Protein AF-A0A0J9UID1-F1 (afdb_monomer)

Secondary structure (DSSP, 8-state):
----TTTS-HHHHH---GGGSHHHHHHHHHHHHHHTT--TT-S-S-----SS--GGGGTPPPPHHHHHHHHHHH-GGGGG-HHHHHHHS-PPPP-

Solvent-accessible surface area (backbone atoms only — not comparable to full-atom values): 6313 Å² total; per-residue (Å²): 139,82,92,46,87,86,79,47,66,62,69,64,73,70,57,80,62,70,84,68,29,71,69,48,54,52,48,48,54,51,43,54,33,45,74,71,69,61,44,90,90,51,99,62,89,75,76,82,83,81,82,56,99,50,56,61,84,70,73,44,76,78,62,63,68,64,52,54,53,51,51,41,70,77,39,59,70,58,74,76,40,59,66,54,41,48,76,74,68,72,48,78,81,86,128

Radius of gyration: 23.49 Å; Cα contacts (8 Å, |Δi|>4): 33; chains: 1; bounding box: 54×42×58 Å

InterPro domains:
  IPR015422 Pyridoxal phosphate-dependent transferase, small domain [G3DSA:3.90.1150.10] (1-93)
  IPR045088 Aminotransferase ALAT1/2-like [PTHR11751] (3-83)

Sequence (95 aa):
MRLTSENINQRVVAAKYAVRGELAVKSEEYRAKIAKGDTGDLPFKQVISANIGNPQQLDQKPITFFRQVASLLENPLLLQNEEALAKHFGYQTDC

Organism: Fusarium oxysporum f. sp. lycopersici (strain 4287 / CBS 123668 / FGSC 9935 / NRRL 34936) (NCBI:txid426428)

Structure (mmCIF, N/CA/C/O backbone):
data_AF-A0A0J9UID1-F1
#
_entry.id   AF-A0A0J9UID1-F1
#
loop_
_atom_site.group_PDB
_atom_site.id
_atom_site.type_symbol
_atom_site.label_atom_id
_atom_site.label_alt_id
_atom_site.label_comp_id
_atom_site.label_asym_id
_atom_site.label_entity_id
_atom_site.label_seq_id
_atom_site.pdbx_PDB_ins_code
_atom_site.Cartn_x
_atom_site.Cartn_y
_atom_site.Cartn_z
_atom_site.occupancy
_atom_site.B_iso_or_equiv
_atom_site.auth_seq_id
_atom_site.auth_comp_id
_atom_site.auth_asym_id
_atom_site.auth_atom_id
_atom_site.pdbx_PDB_model_num
ATOM 1 N N . MET A 1 1 ? 3.585 -31.276 -22.989 1.00 69.25 1 MET A N 1
ATOM 2 C CA . MET A 1 1 ? 3.472 -30.101 -23.882 1.00 69.25 1 MET A CA 1
ATOM 3 C C . MET A 1 1 ? 3.938 -28.874 -23.107 1.00 69.25 1 MET A C 1
ATOM 5 O O . MET A 1 1 ? 3.453 -28.675 -22.001 1.00 69.25 1 MET A O 1
ATOM 9 N N . ARG A 1 2 ? 4.929 -28.124 -23.610 1.00 87.00 2 ARG A N 1
ATOM 10 C CA . ARG A 1 2 ? 5.507 -26.948 -22.928 1.00 87.00 2 ARG A CA 1
ATOM 11 C C . ARG A 1 2 ? 4.872 -25.672 -23.487 1.00 87.00 2 ARG A C 1
ATOM 13 O O . ARG A 1 2 ? 4.737 -25.553 -24.701 1.00 87.00 2 ARG A O 1
ATOM 20 N N . LEU A 1 3 ? 4.481 -24.744 -22.617 1.00 90.44 3 LEU A N 1
ATOM 21 C CA . LEU A 1 3 ? 3.933 -23.446 -23.022 1.00 90.44 3 LEU A CA 1
ATOM 22 C C . LEU A 1 3 ? 5.045 -22.551 -23.596 1.00 90.44 3 LEU A C 1
ATOM 24 O O . LEU A 1 3 ? 6.124 -22.454 -23.010 1.00 90.44 3 LEU A O 1
ATOM 28 N N . THR A 1 4 ? 4.771 -21.917 -24.734 1.00 92.62 4 THR A N 1
ATOM 29 C CA . THR A 1 4 ? 5.633 -20.9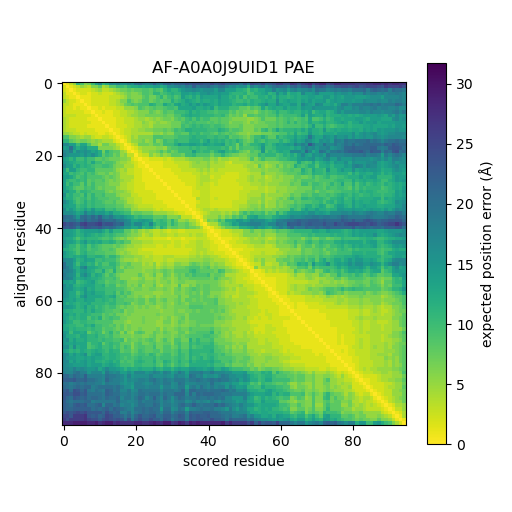54 -25.436 1.00 92.62 4 THR A CA 1
ATOM 30 C C . THR A 1 4 ? 4.791 -19.754 -25.876 1.00 92.62 4 THR A C 1
ATOM 32 O O . THR A 1 4 ? 3.572 -19.856 -25.999 1.00 92.62 4 THR A O 1
ATOM 35 N N . SER A 1 5 ? 5.412 -18.601 -26.133 1.00 90.94 5 SER A N 1
ATOM 36 C CA . SER A 1 5 ? 4.710 -17.404 -26.637 1.00 90.94 5 SER A CA 1
ATOM 37 C C . SER A 1 5 ? 3.935 -17.663 -27.939 1.00 90.94 5 SER A C 1
ATOM 39 O O . SER A 1 5 ? 2.917 -17.027 -28.198 1.00 90.94 5 SER A O 1
ATOM 41 N N . GLU A 1 6 ? 4.391 -18.628 -28.734 1.00 92.81 6 GLU A N 1
ATOM 42 C CA . GLU A 1 6 ? 3.781 -19.047 -29.999 1.00 92.81 6 GLU A CA 1
ATOM 43 C C . GLU A 1 6 ? 2.498 -19.865 -29.798 1.00 92.81 6 GLU A C 1
ATOM 45 O O . GLU A 1 6 ? 1.615 -19.834 -30.651 1.00 92.81 6 GLU A O 1
ATOM 50 N N . ASN A 1 7 ? 2.372 -20.586 -28.677 1.00 94.38 7 ASN A N 1
ATOM 51 C CA . ASN A 1 7 ? 1.257 -21.507 -28.432 1.00 94.38 7 ASN A CA 1
ATOM 52 C C . ASN A 1 7 ? 0.243 -21.024 -27.381 1.00 94.38 7 ASN A C 1
ATOM 54 O O . ASN A 1 7 ? -0.716 -21.736 -27.079 1.00 94.38 7 ASN A O 1
ATOM 58 N N . ILE A 1 8 ? 0.418 -19.807 -26.859 1.00 95.00 8 ILE A N 1
ATOM 59 C CA . ILE A 1 8 ? -0.576 -19.122 -26.023 1.00 95.00 8 ILE A CA 1
ATOM 60 C C . ILE A 1 8 ? -1.491 -18.219 -26.858 1.00 95.00 8 ILE A C 1
ATOM 62 O O . ILE A 1 8 ? -1.269 -17.967 -28.042 1.00 95.00 8 ILE A O 1
ATOM 66 N N . ASN A 1 9 ? -2.543 -17.703 -26.223 1.00 94.75 9 ASN A N 1
ATOM 67 C CA . ASN A 1 9 ? -3.471 -16.771 -26.850 1.00 94.75 9 ASN A CA 1
ATOM 68 C C . ASN A 1 9 ? -2.743 -15.499 -27.325 1.00 94.75 9 ASN A C 1
ATOM 70 O O . ASN A 1 9 ? -2.285 -14.691 -26.517 1.00 94.75 9 ASN A O 1
ATOM 74 N N . GLN A 1 10 ? -2.713 -15.285 -28.641 1.00 95.06 10 GLN A N 1
ATOM 75 C CA . GLN A 1 10 ? -2.023 -14.151 -29.262 1.00 95.06 10 GLN A CA 1
ATOM 76 C C . GLN A 1 10 ? -2.612 -12.786 -28.868 1.00 95.06 10 GLN A C 1
ATOM 78 O O . GLN A 1 10 ? -1.919 -11.773 -28.932 1.00 95.06 10 GLN A O 1
ATOM 83 N N . ARG A 1 11 ? -3.854 -12.736 -28.361 1.00 92.62 11 ARG A N 1
ATOM 84 C CA . ARG A 1 11 ? -4.425 -11.508 -27.780 1.00 92.62 11 ARG A CA 1
ATOM 85 C C . ARG A 1 11 ? -3.724 -11.095 -26.485 1.00 92.62 11 ARG A C 1
ATOM 87 O O . ARG A 1 11 ? -3.634 -9.905 -26.215 1.00 92.62 11 ARG A O 1
ATOM 94 N N . VAL A 1 12 ? -3.218 -12.054 -25.705 1.00 89.44 12 VAL A N 1
ATOM 95 C CA . VAL A 1 12 ? -2.419 -11.776 -24.498 1.00 89.44 12 VAL A CA 1
ATOM 96 C C . VAL A 1 12 ? -1.043 -11.250 -24.894 1.00 89.44 12 VAL A C 1
ATOM 98 O O . VAL A 1 12 ? -0.576 -10.282 -24.308 1.00 89.44 12 VAL A O 1
ATOM 101 N N . VAL A 1 13 ? -0.430 -11.834 -25.928 1.00 89.38 13 VAL A N 1
ATOM 102 C CA . VAL A 1 13 ? 0.868 -11.387 -26.466 1.00 89.38 13 VAL A CA 1
ATOM 103 C C . VAL A 1 13 ? 0.785 -9.955 -27.005 1.00 89.38 13 VAL A C 1
ATOM 105 O O . VAL A 1 13 ? 1.682 -9.152 -26.772 1.00 89.38 13 VAL A O 1
ATOM 108 N N . ALA A 1 14 ? -0.306 -9.613 -27.694 1.00 88.56 14 ALA A N 1
ATOM 109 C CA . ALA A 1 14 ? -0.518 -8.280 -28.255 1.00 88.56 14 ALA A CA 1
ATOM 110 C C . ALA A 1 14 ? -0.955 -7.219 -27.222 1.00 88.56 14 ALA A C 1
ATOM 112 O O . ALA A 1 14 ? -0.923 -6.022 -27.526 1.00 88.56 14 ALA A O 1
ATOM 113 N N . ALA A 1 15 ? -1.390 -7.623 -26.024 1.00 87.56 15 ALA A N 1
ATOM 114 C CA . ALA A 1 15 ? -1.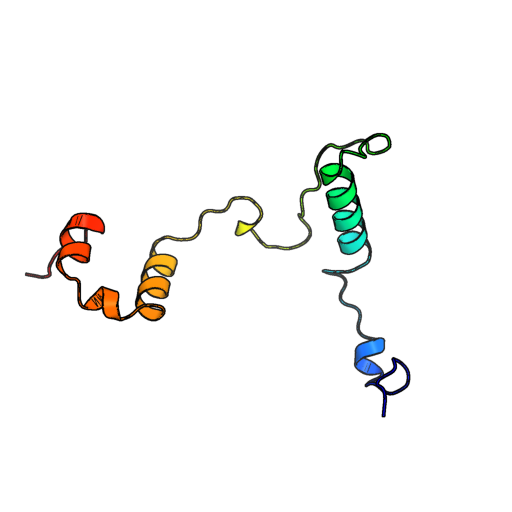899 -6.702 -25.015 1.00 87.56 15 ALA A CA 1
ATOM 115 C C . ALA A 1 15 ? -0.778 -5.808 -24.460 1.00 87.56 15 ALA A C 1
ATOM 117 O O . ALA A 1 15 ? 0.253 -6.284 -23.990 1.00 87.56 15 ALA A O 1
ATOM 118 N N . LYS A 1 16 ? -1.000 -4.488 -24.466 1.00 80.94 16 LYS A N 1
ATOM 119 C CA . LYS A 1 16 ? -0.071 -3.504 -23.895 1.00 80.94 16 LYS A CA 1
ATOM 120 C C . LYS A 1 16 ? -0.652 -2.915 -22.616 1.00 80.94 16 LYS A C 1
ATOM 122 O O . LYS A 1 16 ? -1.715 -2.304 -22.645 1.00 80.94 16 LYS A O 1
ATOM 127 N N . TYR A 1 17 ? 0.075 -3.046 -21.508 1.00 72.19 17 TYR A N 1
ATOM 128 C CA . TYR A 1 17 ? -0.287 -2.447 -20.223 1.00 72.19 17 TYR A CA 1
ATOM 129 C C . TYR A 1 17 ? 0.756 -1.407 -19.803 1.00 72.19 17 TYR A C 1
ATOM 131 O O . TYR A 1 17 ? 1.723 -1.698 -19.101 1.00 72.19 17 TYR A O 1
ATOM 139 N N . ALA A 1 18 ? 0.564 -0.169 -20.264 1.00 66.44 18 ALA A N 1
ATOM 140 C CA . ALA A 1 18 ? 1.542 0.912 -20.122 1.00 66.44 18 ALA A CA 1
ATOM 141 C C . ALA A 1 18 ? 1.835 1.311 -18.662 1.00 66.44 18 ALA A C 1
ATOM 143 O O . ALA A 1 18 ? 2.925 1.795 -18.368 1.00 66.44 18 ALA A O 1
ATOM 144 N N . VAL A 1 19 ? 0.906 1.050 -17.735 1.00 61.19 19 VAL A N 1
ATOM 145 C CA . VAL A 1 19 ? 1.057 1.359 -16.299 1.00 61.19 19 VAL A CA 1
ATOM 146 C C . VAL A 1 19 ? 2.224 0.586 -15.662 1.00 61.19 19 VAL A C 1
ATOM 148 O O . VAL A 1 19 ? 2.819 1.049 -14.690 1.00 61.19 19 VAL A O 1
ATOM 151 N N . ARG A 1 20 ? 2.598 -0.565 -16.239 1.00 66.38 20 ARG A N 1
ATOM 152 C CA . ARG A 1 20 ? 3.806 -1.333 -15.889 1.00 66.38 20 ARG A CA 1
ATOM 153 C C . ARG A 1 20 ? 4.714 -1.561 -17.104 1.00 66.38 20 ARG A C 1
ATOM 155 O O . ARG A 1 20 ? 5.298 -2.628 -17.252 1.00 66.38 20 ARG A O 1
ATOM 162 N N . GLY A 1 21 ? 4.783 -0.575 -17.995 1.00 75.62 21 GLY A N 1
ATOM 163 C CA . GLY A 1 21 ? 5.648 -0.620 -19.173 1.00 75.62 21 GLY A CA 1
ATOM 164 C C . GLY A 1 21 ? 7.135 -0.442 -18.843 1.00 75.62 21 GLY A C 1
ATOM 165 O O . GLY A 1 21 ? 7.559 -0.506 -17.691 1.00 75.62 21 GLY A O 1
ATOM 166 N N . GLU A 1 22 ? 7.928 -0.150 -19.870 1.00 81.12 22 GLU A N 1
ATOM 167 C CA . GLU A 1 22 ? 9.390 -0.009 -19.799 1.00 81.12 22 GLU A CA 1
ATOM 168 C C . GLU A 1 22 ? 9.870 0.983 -18.726 1.00 81.12 22 GLU A C 1
ATOM 170 O O . GLU A 1 22 ? 10.829 0.708 -18.010 1.00 81.12 22 GLU A O 1
ATOM 175 N N . LEU A 1 23 ? 9.164 2.106 -18.545 1.00 82.31 23 LEU A N 1
ATOM 176 C CA . LEU A 1 23 ? 9.508 3.097 -17.520 1.00 82.31 23 LEU A CA 1
ATOM 177 C C . LEU A 1 23 ? 9.400 2.536 -16.098 1.00 82.31 23 LEU A C 1
ATOM 179 O O . LEU A 1 23 ? 10.247 2.841 -15.262 1.00 82.31 23 LEU A O 1
ATOM 183 N N . ALA A 1 24 ? 8.393 1.701 -15.826 1.00 80.94 24 ALA A N 1
ATOM 184 C CA . ALA A 1 24 ? 8.244 1.055 -14.526 1.00 80.94 24 ALA A CA 1
ATOM 185 C C . ALA A 1 24 ? 9.392 0.064 -14.276 1.00 80.94 24 ALA A C 1
ATOM 187 O O . ALA A 1 24 ? 9.990 0.085 -13.202 1.00 80.94 24 ALA A O 1
ATOM 188 N N . VAL A 1 25 ? 9.749 -0.738 -15.286 1.00 84.25 25 VAL A N 1
ATOM 189 C CA . VAL A 1 25 ? 10.882 -1.679 -15.216 1.00 84.25 25 VAL A CA 1
ATOM 190 C C . VAL A 1 25 ? 12.191 -0.934 -14.947 1.00 84.25 25 VAL A C 1
ATOM 192 O O . VAL A 1 25 ? 12.883 -1.232 -13.977 1.00 84.25 25 VAL A O 1
ATOM 195 N N . LYS A 1 26 ? 12.479 0.111 -15.726 1.00 88.50 26 LYS A N 1
ATOM 196 C CA . LYS A 1 26 ? 13.686 0.931 -15.575 1.00 88.50 26 LYS A CA 1
ATOM 197 C C . LYS A 1 26 ? 13.751 1.639 -14.219 1.00 88.50 26 LYS A C 1
ATOM 199 O O . LYS A 1 26 ? 14.816 1.738 -13.614 1.00 88.50 26 LYS A O 1
ATOM 204 N N . SER A 1 27 ? 12.611 2.107 -13.705 1.00 88.38 27 SER A N 1
ATOM 205 C CA . SER A 1 27 ? 12.539 2.698 -12.363 1.00 88.38 27 SER A CA 1
ATOM 206 C C . SER A 1 27 ? 12.894 1.694 -11.257 1.00 88.38 27 SER A C 1
ATOM 208 O O . SER A 1 27 ? 13.551 2.068 -10.285 1.00 88.38 27 SER A O 1
ATOM 210 N N . GLU A 1 28 ? 12.532 0.420 -11.429 1.00 87.00 28 GLU A N 1
ATOM 211 C CA . GLU A 1 28 ? 12.862 -0.645 -10.480 1.00 87.00 28 GLU A CA 1
ATOM 212 C C . GLU A 1 28 ? 14.343 -1.043 -10.571 1.00 87.00 28 GLU A C 1
ATOM 214 O O . GLU A 1 28 ? 14.998 -1.228 -9.547 1.00 87.00 28 GLU A O 1
ATOM 219 N N . GLU A 1 29 ? 14.918 -1.064 -11.777 1.00 89.88 29 GLU A N 1
ATOM 220 C CA . GLU A 1 29 ? 16.363 -1.247 -11.970 1.00 89.88 29 GLU A CA 1
ATOM 221 C C . GLU A 1 29 ? 17.174 -0.160 -11.252 1.00 89.88 29 GLU A C 1
ATOM 223 O O . GLU A 1 29 ? 18.141 -0.464 -10.550 1.00 89.88 29 GLU A O 1
ATOM 228 N N . TYR A 1 30 ? 16.769 1.109 -11.374 1.00 91.00 30 TYR A N 1
ATOM 229 C CA . TYR A 1 30 ? 17.414 2.209 -10.656 1.00 91.00 30 TYR A CA 1
ATOM 230 C C . TYR A 1 30 ? 17.253 2.094 -9.143 1.00 91.00 30 TYR A C 1
ATOM 232 O O . TYR A 1 30 ? 18.220 2.314 -8.415 1.00 91.00 30 TYR A O 1
ATOM 240 N N . ARG A 1 31 ? 16.074 1.694 -8.655 1.00 89.75 31 ARG A N 1
ATOM 241 C CA . ARG A 1 31 ? 15.852 1.437 -7.226 1.00 89.75 31 ARG A CA 1
ATOM 242 C C . ARG A 1 31 ? 16.789 0.343 -6.707 1.00 89.75 31 ARG A C 1
ATOM 244 O O . ARG A 1 31 ? 17.409 0.527 -5.662 1.00 89.75 31 ARG A O 1
ATOM 251 N N . ALA A 1 32 ? 16.952 -0.747 -7.457 1.00 90.00 32 ALA A N 1
ATOM 252 C CA . ALA A 1 32 ? 17.857 -1.837 -7.103 1.00 90.00 32 ALA A CA 1
ATOM 253 C C . ALA A 1 32 ? 19.338 -1.414 -7.123 1.00 90.00 32 ALA A C 1
ATOM 255 O O . ALA A 1 32 ? 20.090 -1.807 -6.232 1.00 90.00 32 ALA A O 1
ATOM 256 N N . LYS A 1 33 ? 19.763 -0.599 -8.100 1.00 90.12 33 LYS A N 1
ATOM 257 C CA . LYS A 1 33 ? 21.125 -0.031 -8.148 1.00 90.12 33 LYS A CA 1
ATOM 258 C C . LYS A 1 33 ? 21.415 0.859 -6.942 1.00 90.12 33 LYS A C 1
ATOM 260 O O . LYS A 1 33 ? 22.412 0.655 -6.254 1.00 90.12 33 LYS A O 1
ATOM 265 N N . ILE A 1 34 ? 20.495 1.774 -6.632 1.00 91.25 34 ILE A N 1
ATOM 266 C CA . ILE A 1 34 ? 20.591 2.664 -5.469 1.00 91.25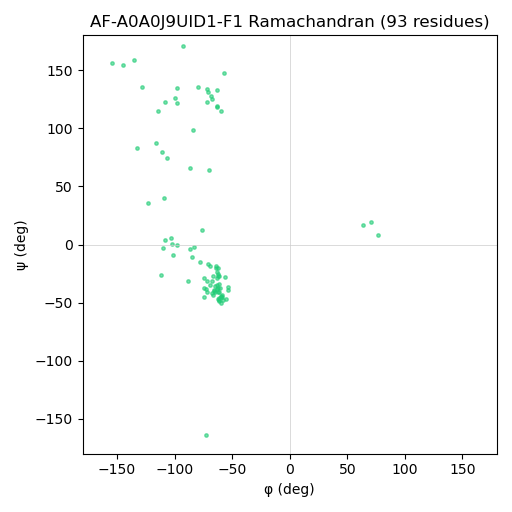 34 ILE A CA 1
ATOM 267 C C . ILE A 1 34 ? 20.665 1.854 -4.168 1.00 91.25 34 ILE A C 1
ATOM 269 O O . ILE A 1 34 ? 21.523 2.124 -3.333 1.00 91.25 34 ILE A O 1
ATOM 273 N N . ALA A 1 35 ? 19.827 0.824 -4.011 1.00 88.50 35 ALA A N 1
ATOM 274 C CA . ALA A 1 35 ? 19.828 -0.035 -2.825 1.00 88.50 35 ALA A CA 1
ATOM 275 C C . ALA A 1 35 ? 21.145 -0.812 -2.632 1.00 88.50 35 ALA A C 1
ATOM 277 O O . ALA A 1 35 ? 21.523 -1.109 -1.502 1.00 88.50 35 ALA A O 1
ATOM 278 N N . LYS A 1 36 ? 21.859 -1.122 -3.722 1.00 90.31 36 LYS A N 1
ATOM 279 C CA . LYS A 1 36 ? 23.181 -1.768 -3.694 1.00 90.31 36 LYS A CA 1
ATOM 280 C C . LYS A 1 36 ? 24.339 -0.789 -3.461 1.00 90.31 36 LYS A C 1
ATOM 282 O O . LYS A 1 36 ? 25.481 -1.230 -3.385 1.00 90.31 36 LYS A O 1
ATOM 287 N N . GLY A 1 37 ? 24.065 0.514 -3.359 1.00 83.31 37 GLY A N 1
ATOM 288 C CA . GLY A 1 37 ? 25.089 1.555 -3.235 1.00 83.31 37 GLY A CA 1
ATOM 289 C C . GLY A 1 37 ? 25.801 1.896 -4.549 1.00 83.31 37 GLY A C 1
ATOM 290 O O . GLY A 1 37 ? 26.762 2.659 -4.537 1.00 83.31 37 GLY A O 1
ATOM 291 N N . ASP A 1 38 ? 25.327 1.371 -5.683 1.00 81.12 38 ASP A N 1
ATOM 292 C CA . ASP A 1 38 ? 25.877 1.620 -7.019 1.00 81.12 38 ASP A CA 1
ATOM 293 C C . ASP A 1 38 ? 25.245 2.886 -7.626 1.00 81.12 38 ASP A C 1
ATOM 295 O O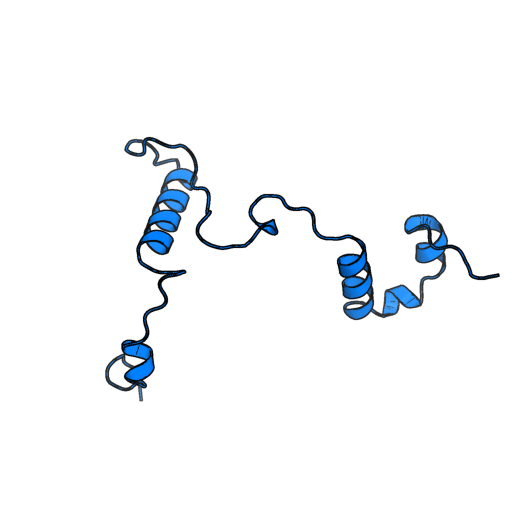 . ASP A 1 38 ? 24.431 2.842 -8.552 1.00 81.12 38 ASP A O 1
ATOM 299 N N . THR A 1 39 ? 25.531 4.034 -7.003 1.00 75.00 39 THR A N 1
ATOM 300 C CA . THR A 1 39 ? 24.905 5.329 -7.329 1.00 75.00 39 THR A CA 1
ATOM 301 C C . THR A 1 39 ? 25.745 6.212 -8.252 1.00 75.00 39 THR A C 1
ATOM 303 O O . THR A 1 39 ? 25.317 7.323 -8.546 1.00 75.00 39 THR A O 1
ATOM 306 N N . GLY A 1 40 ? 26.935 5.764 -8.674 1.00 73.06 40 GLY A N 1
ATOM 307 C CA . GLY A 1 40 ? 27.969 6.614 -9.288 1.00 73.06 40 GLY A CA 1
ATOM 308 C C . GLY A 1 40 ? 27.502 7.440 -10.491 1.00 73.06 40 GLY A C 1
ATOM 309 O O . GLY A 1 40 ? 27.865 8.607 -10.605 1.00 73.06 40 GLY A O 1
ATOM 310 N N . ASP A 1 41 ? 26.625 6.874 -11.321 1.00 80.75 41 ASP A N 1
ATOM 311 C CA . ASP A 1 41 ? 26.165 7.503 -12.567 1.00 80.75 41 ASP A CA 1
ATOM 312 C C . ASP A 1 41 ? 24.759 8.126 -12.471 1.00 80.75 41 ASP A C 1
ATOM 314 O O . ASP A 1 41 ? 24.231 8.638 -13.461 1.00 80.75 41 ASP A O 1
ATOM 318 N N . LEU A 1 42 ? 24.102 8.059 -11.306 1.00 88.75 42 LEU A N 1
ATOM 319 C CA . LEU A 1 42 ? 22.722 8.525 -11.150 1.00 88.75 42 LEU A CA 1
ATOM 320 C C . LEU A 1 42 ? 22.677 9.926 -10.515 1.00 88.75 42 LEU A C 1
ATOM 322 O O . LEU A 1 42 ? 23.175 10.111 -9.406 1.00 88.75 42 LEU A O 1
ATOM 326 N N . PRO A 1 43 ? 22.001 10.916 -11.134 1.00 91.50 43 PRO A N 1
ATOM 327 C CA . PRO A 1 43 ? 21.892 12.271 -10.585 1.00 91.50 43 PRO A CA 1
ATOM 328 C C . PRO A 1 43 ? 20.884 12.389 -9.420 1.00 91.50 43 PRO A C 1
ATOM 330 O O . PRO A 1 43 ? 20.498 13.492 -9.038 1.00 91.50 43 PRO A O 1
ATOM 333 N N . PHE A 1 44 ? 20.416 11.272 -8.857 1.00 90.56 44 PHE A N 1
ATOM 334 C CA . PHE A 1 44 ? 19.397 11.213 -7.807 1.00 90.56 44 PHE A CA 1
ATOM 335 C C . PHE A 1 44 ? 19.668 10.065 -6.829 1.00 90.56 44 PHE A C 1
ATOM 337 O O . PHE A 1 44 ? 20.276 9.057 -7.174 1.00 90.56 44 PHE A O 1
ATOM 344 N N . LYS A 1 45 ? 19.175 10.214 -5.593 1.00 89.56 45 LYS A N 1
ATOM 345 C CA . LYS A 1 45 ? 19.393 9.254 -4.493 1.00 89.56 45 LYS A CA 1
ATOM 346 C C . LYS A 1 45 ? 18.210 8.324 -4.232 1.00 89.56 45 LYS A C 1
ATOM 348 O O . LYS A 1 45 ? 18.327 7.411 -3.428 1.00 89.56 45 LYS A O 1
ATOM 353 N N . GLN A 1 46 ? 17.064 8.577 -4.861 1.00 88.88 46 GLN A N 1
ATOM 354 C CA . GLN A 1 46 ? 15.847 7.793 -4.670 1.00 88.88 46 GLN A CA 1
ATOM 355 C C . GLN A 1 46 ? 14.935 7.877 -5.892 1.00 88.88 46 GLN A C 1
ATOM 357 O O . GLN A 1 46 ? 14.978 8.850 -6.643 1.00 88.88 46 GLN A O 1
ATOM 362 N N . VAL A 1 47 ? 14.083 6.864 -6.053 1.00 89.75 47 VAL A N 1
ATOM 363 C CA . VAL A 1 47 ? 13.073 6.774 -7.114 1.00 89.75 47 VAL A CA 1
ATOM 364 C C . VAL A 1 47 ? 11.684 6.813 -6.480 1.00 89.75 47 VAL A C 1
ATOM 366 O O . VAL A 1 47 ? 11.302 5.883 -5.763 1.00 89.75 47 VAL A O 1
ATOM 369 N N . ILE A 1 48 ? 10.920 7.868 -6.776 1.00 87.69 48 ILE A N 1
ATOM 370 C CA . ILE A 1 48 ? 9.543 8.057 -6.299 1.00 87.69 48 ILE A CA 1
ATOM 371 C C . ILE A 1 48 ? 8.570 7.604 -7.392 1.00 87.69 48 ILE A C 1
ATOM 373 O O . ILE A 1 48 ? 8.591 8.115 -8.511 1.00 87.69 48 ILE A O 1
ATOM 377 N N . SER A 1 49 ? 7.706 6.642 -7.070 1.00 84.25 49 SER A N 1
ATOM 378 C CA . SER A 1 49 ? 6.694 6.128 -7.996 1.00 84.25 49 SER A CA 1
ATOM 379 C C . SER A 1 49 ? 5.453 7.026 -7.982 1.00 84.25 49 SER A C 1
ATOM 381 O O . SER A 1 49 ? 4.602 6.891 -7.111 1.00 84.25 49 SER A O 1
ATOM 383 N N . ALA A 1 50 ? 5.343 7.931 -8.957 1.00 83.12 50 ALA A N 1
ATOM 384 C CA . ALA A 1 50 ? 4.169 8.795 -9.160 1.00 83.12 50 ALA A CA 1
ATOM 385 C C . ALA A 1 50 ? 3.268 8.337 -10.328 1.00 83.12 50 ALA A C 1
ATOM 387 O O . ALA A 1 50 ? 2.322 9.018 -10.707 1.00 83.12 50 ALA A O 1
ATOM 388 N N . ASN A 1 51 ? 3.575 7.187 -10.932 1.00 80.00 51 ASN A N 1
ATOM 389 C CA . ASN A 1 51 ? 2.891 6.652 -12.112 1.00 80.00 51 ASN A CA 1
ATOM 390 C C . ASN A 1 51 ? 1.620 5.846 -11.789 1.00 80.00 51 ASN A C 1
ATOM 392 O O . ASN A 1 51 ? 0.882 5.483 -12.702 1.00 80.00 51 ASN A O 1
ATOM 396 N N . ILE A 1 52 ? 1.381 5.526 -10.515 1.00 78.50 52 ILE A N 1
ATOM 397 C CA . ILE A 1 52 ? 0.212 4.778 -10.042 1.00 78.50 52 ILE A CA 1
ATOM 398 C C . ILE A 1 52 ? -0.423 5.574 -8.908 1.00 78.50 52 ILE A C 1
ATOM 400 O O . ILE A 1 52 ? 0.276 6.029 -8.006 1.00 78.50 52 ILE A O 1
ATOM 404 N N . GLY A 1 53 ? -1.752 5.696 -8.929 1.00 82.31 53 GLY A N 1
ATOM 405 C CA . GLY A 1 53 ? -2.537 6.259 -7.830 1.00 82.31 53 GLY A CA 1
ATOM 406 C C . GLY A 1 53 ? -2.565 5.333 -6.613 1.00 82.31 53 GLY A C 1
ATOM 407 O O . GLY A 1 53 ? -3.619 4.816 -6.262 1.00 82.31 53 GLY A O 1
ATOM 408 N N . ASN A 1 54 ? -1.405 5.095 -5.998 1.00 85.31 54 ASN A N 1
ATOM 409 C CA . ASN A 1 54 ? -1.254 4.336 -4.762 1.00 85.31 54 ASN A CA 1
ATOM 410 C C . ASN A 1 54 ? -0.833 5.283 -3.627 1.00 85.31 54 ASN A C 1
ATOM 412 O O . ASN A 1 54 ? 0.348 5.356 -3.286 1.00 85.31 54 ASN A O 1
ATOM 416 N N . PRO A 1 55 ? -1.776 6.036 -3.044 1.00 84.81 55 PRO A N 1
ATOM 417 C CA . PRO A 1 55 ? -1.454 7.027 -2.023 1.00 84.81 55 PRO A CA 1
ATOM 418 C C . PRO A 1 55 ? -0.832 6.412 -0.758 1.00 84.81 55 PRO A C 1
ATOM 420 O O . PRO A 1 55 ? -0.020 7.062 -0.109 1.00 84.81 55 PRO A O 1
ATOM 423 N N . GLN A 1 56 ? -1.117 5.144 -0.436 1.00 86.38 56 GLN A N 1
ATOM 424 C CA . GLN A 1 56 ? -0.494 4.449 0.701 1.00 86.38 56 GLN A CA 1
ATOM 425 C C . GLN A 1 56 ? 1.009 4.207 0.506 1.00 86.38 56 GLN A C 1
ATOM 427 O O . GLN A 1 56 ? 1.749 4.155 1.481 1.00 86.38 56 GLN A O 1
ATOM 432 N N . GLN A 1 57 ? 1.480 4.101 -0.743 1.00 84.25 57 GLN A N 1
ATOM 433 C CA . GLN A 1 57 ? 2.914 4.036 -1.054 1.00 84.25 57 GLN A CA 1
ATOM 434 C C . GLN A 1 57 ? 3.625 5.379 -0.822 1.00 84.25 57 GLN A C 1
ATOM 436 O O . GLN A 1 57 ? 4.849 5.415 -0.734 1.00 84.25 57 GLN A O 1
ATOM 441 N N . LEU A 1 58 ? 2.862 6.470 -0.727 1.00 84.94 58 LEU A N 1
ATOM 442 C CA . LEU A 1 58 ? 3.333 7.826 -0.450 1.00 84.94 58 LEU A CA 1
ATOM 443 C C . LEU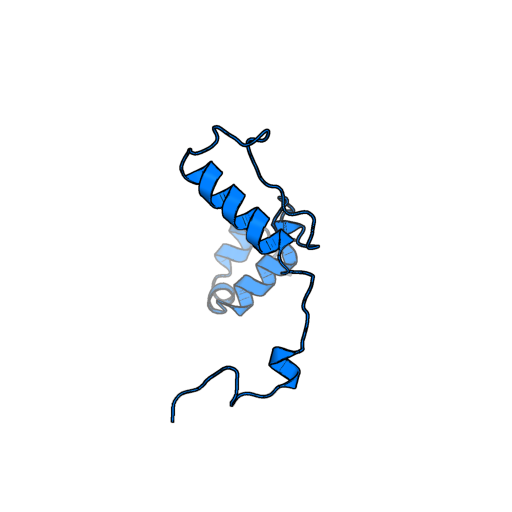 A 1 58 ? 2.908 8.271 0.958 1.00 84.94 58 LEU A C 1
ATOM 445 O O . LEU A 1 58 ? 2.471 9.401 1.157 1.00 84.94 58 LEU A O 1
ATOM 449 N N . ASP A 1 59 ? 2.989 7.354 1.923 1.00 85.56 59 ASP A N 1
ATOM 450 C CA . ASP A 1 59 ? 2.764 7.601 3.352 1.00 85.56 59 ASP A CA 1
ATOM 451 C C . ASP A 1 59 ? 1.343 8.042 3.744 1.00 85.56 59 ASP A C 1
ATOM 453 O O . ASP A 1 59 ? 1.111 8.511 4.866 1.00 85.56 59 ASP A O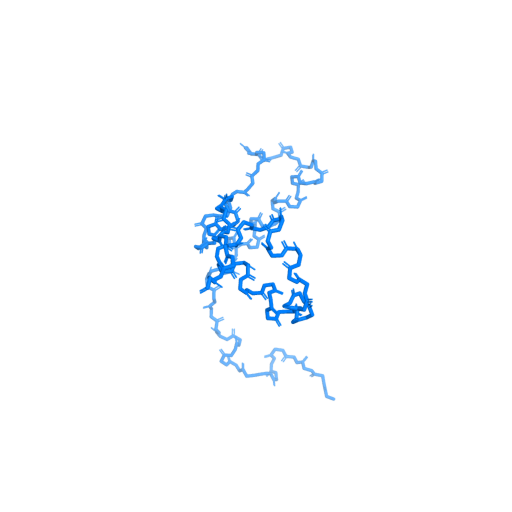 1
ATOM 457 N N . GLN A 1 60 ? 0.346 7.846 2.874 1.00 89.69 60 GLN A N 1
ATOM 458 C CA . GLN A 1 60 ? -1.042 8.017 3.290 1.00 89.69 60 GLN A CA 1
ATOM 459 C C . GLN A 1 60 ? -1.386 6.990 4.375 1.00 89.69 60 GLN A C 1
ATOM 461 O O . GLN A 1 60 ? -1.393 5.778 4.142 1.00 89.69 60 GLN A O 1
ATOM 466 N N . LYS A 1 61 ? -1.739 7.488 5.563 1.00 92.00 61 LYS A N 1
ATOM 467 C CA . LYS A 1 61 ? -2.197 6.644 6.668 1.00 92.00 61 LYS A CA 1
ATOM 468 C C . LYS A 1 61 ? -3.503 5.931 6.287 1.00 92.00 61 LYS A C 1
ATOM 470 O O . LYS A 1 61 ? -4.430 6.594 5.812 1.00 92.00 61 LYS A O 1
ATOM 475 N N . PRO A 1 62 ? -3.617 4.611 6.522 1.00 93.12 62 PRO A N 1
ATOM 476 C CA . PRO A 1 62 ? -4.880 3.904 6.367 1.00 93.12 62 PRO A CA 1
ATOM 477 C C . PRO A 1 62 ? -5.975 4.514 7.246 1.00 93.12 62 PRO A C 1
ATOM 479 O O . PRO A 1 62 ? -5.711 4.975 8.356 1.00 93.12 62 PRO A O 1
ATOM 482 N N . ILE A 1 63 ? -7.219 4.467 6.773 1.00 93.50 63 ILE A N 1
ATOM 483 C CA . ILE A 1 63 ? -8.373 4.920 7.555 1.00 93.50 63 ILE A CA 1
ATOM 484 C C . ILE A 1 63 ? -8.639 3.912 8.679 1.00 93.50 63 ILE A C 1
ATOM 486 O O . ILE A 1 63 ? -8.870 2.728 8.418 1.00 93.50 63 ILE A O 1
ATOM 490 N N . THR A 1 64 ? -8.635 4.391 9.925 1.00 91.56 64 THR A N 1
ATOM 491 C 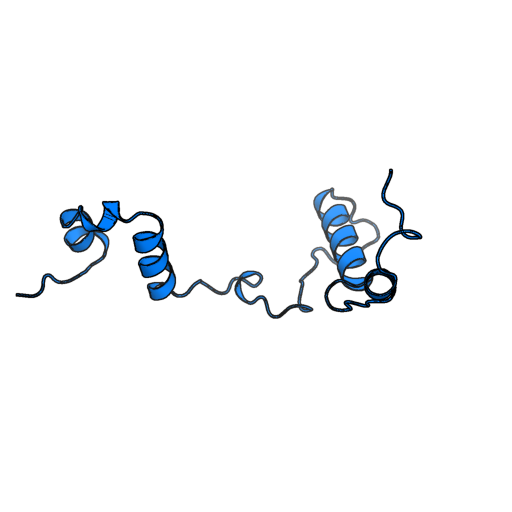CA . THR A 1 64 ? -8.734 3.563 11.138 1.00 91.56 64 THR A CA 1
ATOM 492 C C . THR A 1 64 ? -9.971 2.670 11.146 1.00 91.56 64 THR A C 1
ATOM 494 O O . THR A 1 64 ? -9.845 1.471 11.375 1.00 91.56 64 THR A O 1
ATOM 497 N N . PHE A 1 65 ? -11.143 3.222 10.822 1.00 91.19 65 PHE A N 1
ATOM 498 C CA . PHE A 1 65 ? -12.408 2.486 10.864 1.00 91.19 65 PHE A CA 1
ATOM 499 C C . PHE A 1 65 ? -12.399 1.242 9.961 1.00 91.19 65 PHE A C 1
ATOM 501 O O . PHE A 1 65 ? -12.707 0.142 10.412 1.00 91.19 65 PHE A O 1
ATOM 508 N N . PHE A 1 66 ? -11.960 1.376 8.704 1.00 94.81 66 PHE A N 1
ATOM 509 C CA . PHE A 1 66 ? -11.898 0.234 7.784 1.00 94.81 66 PHE A CA 1
ATOM 510 C C . PHE A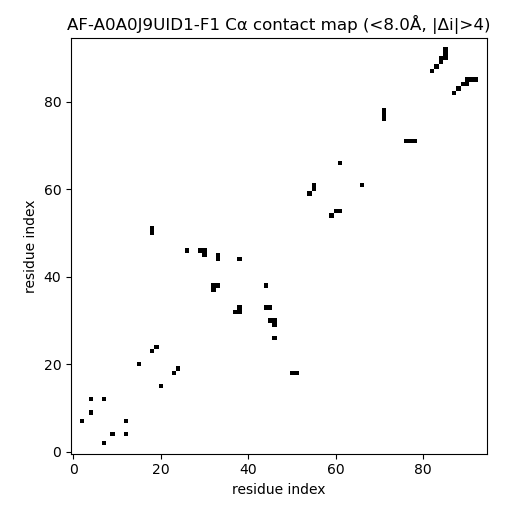 1 66 ? -10.896 -0.827 8.239 1.00 94.81 66 PHE A C 1
ATOM 512 O O . PHE A 1 66 ? -11.151 -2.017 8.077 1.00 94.81 66 PHE A O 1
ATOM 519 N N . ARG A 1 67 ? -9.773 -0.415 8.843 1.00 94.50 67 ARG A N 1
ATOM 520 C CA . ARG A 1 67 ? -8.793 -1.353 9.406 1.00 94.50 67 ARG A CA 1
ATOM 521 C C . ARG A 1 67 ? -9.355 -2.096 10.615 1.00 94.50 67 ARG A C 1
ATOM 523 O O . ARG A 1 67 ? -9.149 -3.296 10.707 1.00 94.50 67 ARG A O 1
ATOM 530 N N . GLN A 1 68 ? -10.078 -1.417 11.504 1.00 89.62 68 GLN A N 1
ATOM 531 C CA . GLN A 1 68 ? -10.720 -2.046 12.662 1.00 89.62 68 GLN A CA 1
ATOM 532 C C . GLN A 1 68 ? -11.752 -3.094 12.231 1.00 89.62 68 GLN A C 1
ATOM 534 O O . GLN A 1 68 ? -11.697 -4.226 12.701 1.00 89.62 68 GLN A O 1
ATOM 539 N N . VAL A 1 69 ? -12.636 -2.752 11.287 1.00 91.88 69 VAL A N 1
ATOM 540 C CA . VAL A 1 69 ? -13.646 -3.688 10.766 1.00 91.88 69 VAL A CA 1
ATOM 541 C C . VAL A 1 69 ? -12.991 -4.885 10.075 1.00 91.88 69 VAL A C 1
ATOM 543 O O . VAL A 1 69 ? -13.354 -6.023 10.363 1.00 91.88 69 VAL A O 1
ATOM 546 N N . ALA A 1 70 ? -11.998 -4.656 9.209 1.00 95.88 70 ALA A N 1
ATOM 547 C CA . ALA A 1 70 ? -11.281 -5.742 8.540 1.00 95.88 70 ALA A CA 1
ATOM 548 C C . ALA A 1 70 ? -10.614 -6.699 9.543 1.00 95.88 70 ALA A C 1
ATOM 550 O O . ALA A 1 70 ? -10.756 -7.910 9.407 1.00 95.88 70 ALA A O 1
ATOM 551 N N . SER A 1 71 ? -9.973 -6.172 10.594 1.00 92.69 71 SER A N 1
ATOM 552 C CA . SER A 1 71 ? -9.355 -6.991 11.646 1.00 92.69 71 SER A CA 1
ATOM 553 C C . SER A 1 71 ? -10.359 -7.887 12.380 1.00 92.69 71 SER A C 1
ATOM 555 O O . SER A 1 71 ? -10.029 -9.023 12.709 1.00 92.69 71 SER A O 1
ATOM 557 N N . LEU A 1 72 ? -11.583 -7.405 12.629 1.00 90.88 72 LEU A N 1
ATOM 558 C CA . LEU A 1 72 ? -12.640 -8.206 13.260 1.00 90.88 72 LEU A CA 1
ATOM 559 C C . LEU A 1 72 ? -13.140 -9.328 12.339 1.00 90.88 72 LEU A C 1
ATOM 561 O O . LEU A 1 72 ? -13.454 -10.414 12.816 1.00 90.88 72 LEU A O 1
ATOM 565 N N . LEU A 1 73 ? -13.193 -9.083 11.027 1.00 94.12 73 LEU A N 1
ATOM 566 C CA . LEU A 1 73 ? -13.576 -10.100 10.044 1.00 94.12 73 LEU A CA 1
ATOM 567 C C . LEU A 1 73 ? -12.482 -11.159 9.849 1.00 94.12 73 LEU A C 1
ATOM 569 O O . LEU A 1 73 ? -12.793 -12.338 9.705 1.00 94.12 73 LEU A O 1
ATOM 573 N N . GLU A 1 74 ? -11.211 -10.751 9.858 1.00 96.81 74 GLU A N 1
ATOM 574 C CA . GLU A 1 74 ? -10.062 -11.659 9.747 1.00 96.81 74 GLU A CA 1
ATOM 575 C C . GLU A 1 74 ? -9.849 -12.490 11.022 1.00 96.81 74 GLU A C 1
ATOM 577 O O . GLU A 1 74 ? -9.416 -13.640 10.939 1.00 96.81 74 GLU A O 1
ATOM 582 N N . ASN A 1 75 ? -10.181 -11.943 12.197 1.00 93.75 75 ASN A N 1
ATOM 583 C CA . ASN A 1 75 ? -10.121 -12.650 13.475 1.00 93.75 75 ASN A CA 1
ATOM 584 C C . ASN A 1 75 ? -11.404 -12.451 14.311 1.00 93.75 75 ASN A C 1
ATOM 586 O O . ASN A 1 75 ? -11.420 -11.639 15.245 1.00 93.75 75 ASN A O 1
ATOM 590 N N . PRO A 1 76 ? -12.464 -13.239 14.047 1.00 92.06 76 PRO A N 1
ATOM 591 C CA . PRO A 1 76 ? -13.745 -13.107 14.744 1.00 92.06 76 PRO A CA 1
ATOM 592 C C . PRO A 1 76 ? -13.690 -13.370 16.255 1.00 92.06 76 PRO A C 1
ATOM 594 O O . PRO A 1 76 ? -14.569 -12.910 16.979 1.00 92.06 76 PRO A O 1
ATOM 597 N N . LEU A 1 77 ? -12.663 -14.067 16.763 1.00 91.06 77 LEU A N 1
ATOM 598 C CA . LEU A 1 77 ? -12.501 -14.310 18.205 1.00 91.06 77 LEU A CA 1
ATOM 599 C C . LEU A 1 77 ? -12.289 -13.013 18.997 1.00 91.06 77 LEU A C 1
ATOM 601 O O . LEU A 1 77 ? -12.565 -12.977 20.193 1.00 91.06 77 LEU A O 1
ATOM 605 N N . LEU A 1 78 ? -11.862 -11.928 18.341 1.00 87.06 78 LEU A N 1
ATOM 606 C CA . LEU A 1 78 ? -11.750 -10.608 18.966 1.00 87.06 78 LEU A CA 1
ATOM 607 C C . LEU A 1 78 ? -13.099 -10.075 19.467 1.00 87.06 78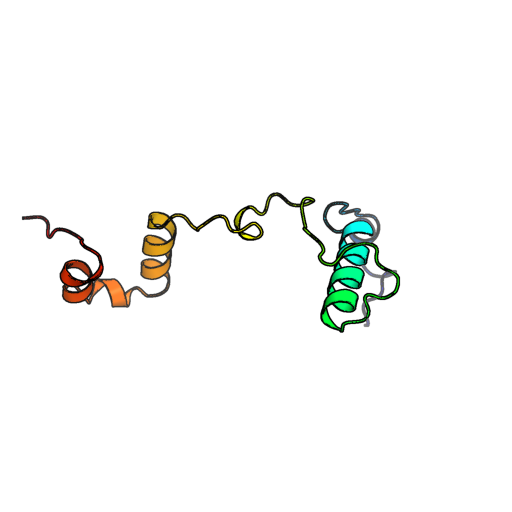 LEU A C 1
ATOM 609 O O . LEU A 1 78 ? -13.123 -9.335 20.445 1.00 87.06 78 LEU A O 1
ATOM 613 N N . LEU A 1 79 ? -14.215 -10.491 18.855 1.00 86.94 79 LEU A N 1
ATOM 614 C CA . LEU A 1 79 ? -15.560 -10.122 19.308 1.00 86.94 79 LEU A CA 1
ATOM 615 C C . LEU A 1 79 ? -15.933 -10.766 20.650 1.00 86.94 79 LEU A C 1
ATOM 617 O O . LEU A 1 79 ? -16.842 -10.291 21.317 1.00 86.94 79 LEU A O 1
ATOM 621 N N . GLN A 1 80 ? -15.238 -11.832 21.056 1.00 87.94 80 GLN A N 1
ATOM 622 C CA . GLN A 1 80 ? -15.466 -12.507 22.338 1.00 87.94 80 GLN A CA 1
ATOM 623 C C . GLN A 1 80 ? -14.669 -11.864 23.486 1.00 87.94 80 GLN A C 1
ATOM 625 O O . GLN A 1 80 ? -14.805 -12.280 24.633 1.00 87.94 80 GLN A O 1
ATOM 630 N N . ASN A 1 81 ? -13.829 -10.864 23.194 1.00 85.88 81 ASN A N 1
ATOM 631 C CA . ASN A 1 81 ? -13.002 -10.170 24.176 1.00 85.88 81 ASN A CA 1
ATOM 632 C C . ASN A 1 81 ? -13.542 -8.757 24.449 1.00 85.88 81 ASN A C 1
ATOM 634 O O . ASN A 1 81 ? -12.987 -7.750 24.005 1.00 85.88 81 ASN A O 1
ATOM 638 N N . GLU A 1 82 ? -14.641 -8.700 25.195 1.00 81.31 82 GLU A N 1
ATOM 639 C CA . GLU A 1 82 ? -15.329 -7.457 25.557 1.00 81.31 82 GLU A CA 1
ATOM 640 C C . GLU A 1 82 ? -14.441 -6.506 26.380 1.00 81.31 82 GLU A C 1
ATOM 642 O O . GLU A 1 82 ? -14.469 -5.289 26.193 1.00 81.31 82 GLU A O 1
ATOM 647 N N . GLU A 1 83 ? -13.564 -7.056 27.227 1.00 83.19 83 GLU A N 1
ATOM 648 C CA . GLU A 1 83 ? -12.621 -6.272 28.026 1.00 83.19 83 GLU A CA 1
ATOM 649 C C . GLU A 1 83 ? -11.658 -5.463 27.145 1.00 83.19 83 GLU A C 1
ATOM 651 O O . GLU A 1 83 ? -11.394 -4.289 27.425 1.00 83.19 83 GLU A O 1
ATOM 656 N N . ALA A 1 84 ? -11.169 -6.053 26.049 1.00 81.00 84 ALA A N 1
ATOM 657 C CA . ALA A 1 84 ? -10.315 -5.347 25.103 1.00 81.00 84 ALA A CA 1
ATOM 658 C C . ALA A 1 84 ? -11.060 -4.206 24.391 1.00 81.00 84 ALA A C 1
ATOM 660 O O . ALA A 1 84 ? -10.491 -3.125 24.210 1.00 81.00 84 ALA A O 1
ATOM 661 N N . LEU A 1 85 ? -12.333 -4.413 24.033 1.00 74.56 85 LEU A N 1
ATOM 662 C CA . LEU A 1 85 ? -13.178 -3.394 23.399 1.00 74.56 85 LEU A CA 1
ATOM 663 C C . LEU A 1 85 ? -13.374 -2.173 24.309 1.00 74.56 85 LEU A C 1
ATOM 665 O O . LEU A 1 85 ? -13.165 -1.042 23.860 1.00 74.56 85 LEU A O 1
ATOM 669 N N . ALA A 1 86 ? -13.674 -2.401 25.590 1.00 77.44 86 ALA A N 1
ATOM 670 C CA . ALA A 1 86 ? -13.912 -1.337 26.562 1.00 77.44 86 ALA A CA 1
ATOM 671 C C . ALA A 1 86 ? -12.623 -0.624 27.016 1.00 77.44 86 ALA A C 1
ATOM 673 O O . ALA A 1 86 ? -12.581 0.604 27.084 1.00 77.44 86 ALA A O 1
ATOM 674 N N . LYS A 1 87 ? -11.548 -1.368 27.325 1.00 80.94 87 LYS A N 1
ATOM 675 C CA . LYS A 1 87 ? -10.336 -0.794 27.946 1.00 80.94 87 LYS A CA 1
ATOM 676 C C . LYS A 1 87 ? -9.305 -0.267 26.953 1.00 80.94 87 LYS A C 1
ATOM 678 O O . LYS A 1 87 ? -8.577 0.666 27.285 1.00 80.94 87 LYS A O 1
ATOM 683 N N . HIS A 1 88 ? -9.200 -0.866 25.766 1.00 79.94 88 HIS A N 1
ATOM 684 C CA . HIS A 1 88 ? -8.106 -0.572 24.832 1.00 79.94 88 HIS A CA 1
ATOM 685 C C . HIS A 1 88 ? -8.553 0.153 23.564 1.00 79.94 88 HIS A C 1
ATOM 687 O O . HIS A 1 88 ? -7.754 0.888 22.984 1.00 79.94 88 HIS A O 1
ATOM 693 N N . PHE A 1 89 ? -9.809 -0.016 23.145 1.00 76.06 89 PHE A N 1
ATOM 694 C CA . PHE A 1 89 ? -10.314 0.558 21.894 1.00 76.06 89 PHE A CA 1
ATOM 695 C C . PHE A 1 89 ? -11.326 1.696 22.083 1.00 76.06 89 PHE A C 1
ATOM 697 O O . PHE A 1 89 ? -11.713 2.323 21.099 1.00 76.06 89 PHE A O 1
ATOM 704 N N . GLY A 1 90 ? -11.697 2.014 23.329 1.00 75.50 90 GLY A N 1
ATOM 705 C CA . GLY A 1 90 ? -12.533 3.171 23.663 1.00 75.50 90 GLY A CA 1
ATOM 706 C C . GLY A 1 90 ? -13.994 3.041 23.229 1.00 75.50 90 GLY A C 1
ATOM 707 O O . GLY A 1 90 ? -14.679 4.058 23.118 1.00 75.50 90 GLY A O 1
ATOM 708 N N . TYR A 1 91 ? -14.470 1.820 22.969 1.00 77.31 91 TYR A N 1
ATOM 709 C CA . TYR A 1 91 ? -15.883 1.583 22.696 1.00 77.31 91 TYR A CA 1
ATOM 710 C C . TYR A 1 91 ? -16.691 1.770 23.980 1.00 77.31 91 TYR A C 1
ATOM 712 O O . TYR A 1 91 ? -16.335 1.232 25.030 1.00 77.31 91 TYR A O 1
ATOM 720 N N . GLN A 1 92 ? -17.772 2.543 23.892 1.00 76.00 92 GLN A N 1
ATOM 721 C CA . GLN A 1 92 ? -18.732 2.647 24.984 1.00 76.00 92 GLN A CA 1
ATOM 722 C C . GLN A 1 92 ? -19.644 1.424 24.952 1.00 76.00 92 GLN A C 1
ATOM 724 O O . GLN A 1 92 ? -20.084 1.007 23.883 1.00 76.00 92 GLN A O 1
ATOM 729 N N . THR A 1 93 ? -19.896 0.839 26.118 1.00 73.31 93 THR A N 1
ATOM 730 C CA . THR A 1 93 ? -20.967 -0.143 26.285 1.00 73.31 93 THR A CA 1
ATOM 731 C C . THR A 1 93 ? -22.296 0.575 26.120 1.00 73.31 93 THR A C 1
ATOM 733 O O . THR A 1 93 ? -22.545 1.554 26.828 1.00 73.31 93 THR A O 1
ATOM 736 N N . ASP A 1 94 ? -23.128 0.090 25.204 1.00 76.50 94 ASP A N 1
ATOM 737 C CA . ASP A 1 94 ? -24.510 0.541 25.103 1.00 76.50 94 ASP A CA 1
ATOM 738 C C . ASP A 1 94 ? -25.232 0.162 26.407 1.00 76.50 94 ASP A C 1
ATOM 740 O O . ASP A 1 94 ? -25.246 -1.006 26.803 1.00 76.50 94 ASP A O 1
ATOM 744 N N . CYS A 1 95 ? -25.730 1.182 27.110 1.00 53.72 95 CYS A N 1
ATOM 745 C CA . CYS A 1 95 ? -26.459 1.072 28.373 1.00 53.72 95 CYS A CA 1
ATOM 746 C C . CYS A 1 95 ? -27.818 0.384 28.200 1.00 53.72 95 CYS A C 1
ATOM 748 O O . CYS A 1 95 ? -28.513 0.712 27.209 1.00 53.72 95 CYS A O 1
#

Foldseek 3Di:
DDDDCVPDDVVVVPDDDPLCDPVVVVLVVVQVCLVVVVCVPPPDNHRDDPSDPPVVSVVDDDDPVVVVVVVCVVPVCVVVCVVCCVPPVPDDDDD

pLDDT: mean 85.36, std 8.04, range [53.72, 96.81]

Mean predicted aligned error: 9.52 Å

Nearest PDB structures (foldseek):
  3tcm-assembly1_B  TM=8.118E-01  e=3.793E-04  Hordeum vulgare